Protein AF-A0A087XPK6-F1 (afdb_monomer_lite)

Radius of gyration: 42.36 Å; chains: 1; bounding box: 88×43×88 Å

Foldseek 3Di:
DDDPPDPPPPLDDQDDWDKDKDACPPDKAWDWDADPVRDIGTPGTDGIDIDTDGDPDPSVVVVVVVVVVVDDDPDDDDDDPDDPPPPPDPDPDDVVVVVVVVCCVPVDPDDDDDPVVLVVVVVVVCVVPVDDDPVVSVVD

InterPro domains:
  IPR003196 Transcription initiation factor IIF, beta subunit [PTHR10445] (6-139)
  IPR011039 Transcription Factor IIF, Rap30/Rap74, interaction [SSF50916] (5-54)
  IPR036388 Winged helix-like DNA-binding domain superfamily [G3DSA:1.10.10.10] (110-140)
  IPR040450 TFIIF beta subunit, HTH domain [PF02270] (111-138)

Secondary structure (DSSP, 8-state):
------------------EEEE--TT---EEEEE-TTS-EEEEEE---EEEE-----HHHHHHHHHHHHH---S--PPPPSS------PPPSS-HHHHHHHHHHHHS--PPPPPHHHHHHHHHHHHHH-S---HHHHHH-

Organism: Poecilia formosa (NCBI:txid48698)

Structure (mmCIF, N/CA/C/O backbone):
data_AF-A0A087XPK6-F1
#
_entry.id   AF-A0A087XPK6-F1
#
loop_
_atom_site.group_PDB
_atom_site.id
_atom_site.type_symbol
_atom_site.label_atom_id
_atom_site.label_alt_id
_atom_site.label_comp_id
_atom_site.label_asym_id
_atom_site.label_entity_id
_atom_site.label_seq_id
_atom_site.pdbx_PDB_ins_code
_atom_site.Cartn_x
_atom_site.Cartn_y
_atom_site.Cartn_z
_atom_site.occupancy
_atom_site.B_iso_or_equiv
_atom_site.auth_seq_id
_atom_site.auth_comp_id
_atom_site.auth_asym_id
_atom_site.auth_atom_id
_atom_site.pdbx_PDB_model_num
ATOM 1 N N . MET A 1 1 ? -29.578 15.750 -15.290 1.00 37.38 1 MET A N 1
ATOM 2 C CA . MET A 1 1 ? -30.082 15.342 -13.963 1.00 37.38 1 MET A CA 1
ATOM 3 C C . MET A 1 1 ? -29.116 15.881 -12.928 1.00 37.38 1 MET A C 1
ATOM 5 O O . MET A 1 1 ? -27.949 15.518 -12.937 1.00 37.38 1 MET A O 1
ATOM 9 N N . THR A 1 2 ? -29.571 16.870 -12.173 1.00 32.47 2 THR A N 1
ATOM 10 C CA . THR A 1 2 ? -28.809 17.663 -11.205 1.00 32.47 2 THR A CA 1
ATOM 11 C C . THR A 1 2 ? -28.342 16.797 -10.038 1.00 32.47 2 THR A C 1
ATOM 13 O O . THR A 1 2 ? -29.168 16.245 -9.316 1.00 32.47 2 THR A O 1
ATOM 16 N N . ALA A 1 3 ? -27.024 16.684 -9.860 1.00 40.47 3 ALA A N 1
ATOM 17 C CA . ALA A 1 3 ? -26.418 16.120 -8.662 1.00 40.47 3 ALA A CA 1
ATOM 18 C C . ALA A 1 3 ? -26.702 17.074 -7.495 1.00 40.47 3 ALA A C 1
ATOM 20 O O . ALA A 1 3 ? -26.089 18.136 -7.382 1.00 40.47 3 ALA A O 1
ATOM 21 N N . ALA A 1 4 ? -27.699 16.731 -6.681 1.00 40.94 4 ALA A N 1
ATOM 22 C CA . ALA A 1 4 ? -27.974 17.427 -5.439 1.00 40.94 4 ALA A CA 1
ATOM 23 C C . ALA A 1 4 ? -26.752 17.268 -4.527 1.00 40.94 4 ALA A C 1
ATOM 25 O O . ALA A 1 4 ? -26.383 16.152 -4.163 1.00 40.94 4 ALA A O 1
ATOM 26 N N . GLY A 1 5 ? -26.103 18.388 -4.207 1.00 42.56 5 GLY A N 1
ATOM 27 C CA . GLY A 1 5 ? -25.079 18.441 -3.177 1.00 42.56 5 GLY A CA 1
ATOM 28 C C . GLY A 1 5 ? -25.712 18.082 -1.839 1.00 42.56 5 GLY A C 1
ATOM 29 O O . GLY A 1 5 ? -26.456 18.879 -1.268 1.00 42.56 5 GLY A O 1
ATOM 30 N N . GLU A 1 6 ? -25.447 16.868 -1.364 1.00 42.50 6 GLU A N 1
ATOM 31 C CA . GLU A 1 6 ? -25.716 16.486 0.016 1.00 42.50 6 GLU A CA 1
ATOM 32 C C . GLU A 1 6 ? -24.883 17.413 0.908 1.00 42.50 6 GLU A C 1
ATOM 34 O O . GLU A 1 6 ? -23.652 17.393 0.875 1.00 42.50 6 GLU A O 1
ATOM 39 N N . LYS A 1 7 ? -25.567 18.290 1.654 1.00 43.44 7 LYS A N 1
ATOM 40 C CA . LYS A 1 7 ? -24.962 19.087 2.724 1.00 43.44 7 LYS A CA 1
ATOM 41 C C . LYS A 1 7 ? -24.175 18.146 3.634 1.00 43.44 7 LYS A C 1
ATOM 43 O O . LYS A 1 7 ? -24.700 17.101 4.015 1.00 43.44 7 LYS A O 1
ATOM 48 N N . GLU A 1 8 ? -22.958 18.540 4.002 1.00 49.56 8 GLU A N 1
ATOM 49 C CA . GLU A 1 8 ? -22.203 17.906 5.080 1.00 49.56 8 GLU A CA 1
ATOM 50 C C . GLU A 1 8 ? -23.0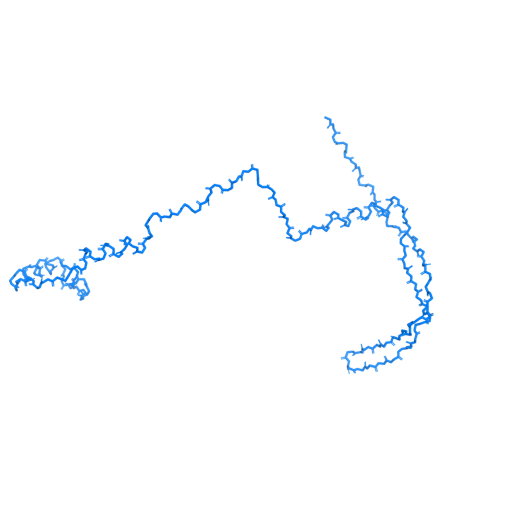15 18.006 6.381 1.00 49.56 8 GLU A C 1
ATOM 52 O O . GLU A 1 8 ? -22.906 18.965 7.142 1.00 49.56 8 GLU A O 1
ATOM 57 N N . GLU A 1 9 ? -23.893 17.033 6.626 1.00 57.69 9 GLU A N 1
ATOM 58 C CA . GLU A 1 9 ? -24.398 16.771 7.965 1.00 57.69 9 GLU A CA 1
ATOM 59 C C . GLU A 1 9 ? -23.185 16.480 8.842 1.00 57.69 9 GLU A C 1
ATOM 61 O O . GLU A 1 9 ? -22.399 15.572 8.554 1.00 57.69 9 GLU A O 1
ATOM 66 N N . SER A 1 10 ? -23.024 17.271 9.899 1.00 59.88 10 SER A N 1
ATOM 67 C CA . SER A 1 10 ? -21.966 17.088 10.880 1.00 59.88 10 SER A CA 1
ATOM 68 C C . SER A 1 10 ? -21.947 15.631 11.346 1.00 59.88 10 SER A C 1
ATOM 70 O O . SER A 1 10 ? -22.915 15.105 11.897 1.00 59.88 10 SER A O 1
ATOM 72 N N . LEU A 1 11 ? -20.834 14.946 11.075 1.00 64.75 11 LEU A N 1
ATOM 73 C CA . LEU A 1 11 ? -20.634 13.551 11.450 1.00 64.75 11 LEU A CA 1
ATOM 74 C C . LEU A 1 11 ? -20.562 13.461 12.973 1.00 64.75 11 LEU A C 1
ATOM 76 O O . LEU A 1 11 ? -19.511 13.658 13.579 1.00 64.75 11 LEU A O 1
ATOM 80 N N . GLN A 1 12 ? -21.694 13.187 13.609 1.00 70.88 12 GLN A N 1
ATOM 81 C CA . GLN A 1 12 ? -21.736 13.006 15.048 1.00 70.88 12 GLN A CA 1
ATOM 82 C C . GLN A 1 12 ? -21.210 11.609 15.388 1.00 70.88 12 GLN A C 1
ATOM 84 O O . GLN A 1 12 ? -21.814 10.596 15.027 1.00 70.88 12 GLN A O 1
ATOM 89 N N . ALA A 1 13 ? -20.064 11.555 16.071 1.00 68.75 13 ALA A N 1
ATOM 90 C CA . ALA A 1 13 ? -19.508 10.300 16.558 1.00 68.75 13 ALA A CA 1
ATOM 91 C C . ALA A 1 13 ? -20.503 9.621 17.524 1.00 68.75 13 ALA A C 1
ATOM 93 O O . ALA A 1 13 ? -21.116 10.316 18.347 1.00 68.75 13 ALA A O 1
ATOM 94 N N . PRO A 1 14 ? -20.680 8.288 17.450 1.00 73.69 14 PRO A N 1
ATOM 95 C CA . PRO A 1 14 ? -21.504 7.561 18.409 1.00 73.69 14 PRO A CA 1
ATOM 96 C C . PRO A 1 14 ? -21.019 7.825 19.837 1.00 73.69 14 PRO A C 1
ATOM 98 O O . PRO A 1 14 ? -19.813 7.828 20.089 1.00 73.69 14 PRO A O 1
ATOM 101 N N . ARG A 1 15 ? -21.961 8.084 20.751 1.00 78.12 15 ARG A N 1
ATOM 102 C CA . ARG A 1 15 ? -21.672 8.452 22.149 1.00 78.12 15 ARG A CA 1
ATOM 103 C C . ARG A 1 15 ? -21.716 7.271 23.113 1.00 78.12 15 ARG A C 1
ATOM 105 O O . ARG A 1 15 ? -21.101 7.338 24.169 1.00 78.12 15 ARG A O 1
ATOM 112 N N . GLU A 1 16 ? -22.419 6.206 22.749 1.00 82.38 16 GLU A N 1
ATOM 113 C CA . GLU A 1 16 ? -22.611 5.031 23.594 1.00 82.38 16 GLU A CA 1
ATOM 114 C C . GLU A 1 16 ? -21.893 3.820 23.001 1.00 82.38 16 GLU A C 1
ATOM 116 O O . GLU A 1 16 ? -22.035 3.515 21.813 1.00 82.38 16 GLU A O 1
ATOM 121 N N . TYR A 1 17 ? -21.133 3.129 23.851 1.00 85.69 17 TYR A N 1
ATOM 122 C CA . TYR A 1 17 ? -20.399 1.917 23.504 1.00 85.69 17 TYR A CA 1
ATOM 123 C C . TYR A 1 17 ? -20.650 0.847 24.569 1.00 85.69 17 TYR A C 1
ATOM 125 O O . TYR A 1 17 ? -20.014 0.876 25.626 1.00 85.69 17 TYR A O 1
ATOM 133 N N . PRO A 1 18 ? -21.591 -0.082 24.339 1.00 91.19 18 PRO A N 1
ATOM 134 C CA . PRO A 1 18 ? -21.826 -1.176 25.267 1.00 91.19 18 PRO A CA 1
ATOM 135 C C . PRO A 1 18 ? -20.620 -2.121 25.337 1.00 91.19 18 PRO A C 1
ATOM 137 O O . PRO A 1 18 ? -19.994 -2.456 24.324 1.00 91.19 18 PRO A O 1
ATOM 140 N N . PHE A 1 19 ? -20.337 -2.604 26.546 1.00 94.19 19 PHE A N 1
ATOM 141 C CA . PHE A 1 19 ? -19.374 -3.675 26.772 1.00 94.19 19 PHE A CA 1
ATOM 142 C C . PHE A 1 19 ? -20.063 -5.033 26.796 1.00 94.19 19 PHE A C 1
ATOM 144 O O . PHE A 1 19 ? -21.032 -5.249 27.519 1.00 94.19 19 PHE A O 1
ATOM 151 N N . THR A 1 20 ? -19.528 -5.965 26.010 1.00 92.62 20 THR A N 1
ATOM 152 C CA . THR A 1 20 ? -19.900 -7.380 26.076 1.00 92.62 20 THR A CA 1
ATOM 153 C C . THR A 1 20 ? -18.864 -8.113 26.919 1.00 92.62 20 THR A C 1
ATOM 155 O O . THR A 1 20 ? -17.691 -8.157 26.548 1.00 92.62 20 THR A O 1
ATOM 158 N N . MET A 1 21 ? -19.286 -8.656 28.061 1.00 92.62 21 MET A N 1
ATOM 159 C CA . MET A 1 21 ? -18.412 -9.395 28.975 1.00 92.62 21 MET A CA 1
ATOM 160 C C . MET A 1 21 ? -18.171 -10.823 28.470 1.00 92.62 21 MET A C 1
ATOM 162 O O . MET A 1 21 ? -19.091 -11.488 28.001 1.00 92.62 21 MET A O 1
ATOM 166 N N . HIS A 1 22 ? -16.937 -11.300 28.614 1.00 89.44 22 HIS A N 1
ATOM 167 C CA . HIS A 1 22 ? -16.469 -12.627 28.219 1.00 89.44 22 HIS A CA 1
ATOM 168 C C . HIS A 1 22 ? -15.866 -13.359 29.418 1.00 89.44 22 HIS A C 1
ATOM 170 O O . HIS A 1 22 ? -15.110 -12.784 30.206 1.00 89.44 22 HIS A O 1
ATOM 176 N N . THR A 1 23 ? -16.161 -14.652 29.529 1.00 84.00 23 THR A N 1
ATOM 177 C CA . THR A 1 23 ? -15.603 -15.531 30.565 1.00 84.00 23 THR A CA 1
ATOM 178 C C . THR A 1 23 ? -14.186 -15.982 30.199 1.00 84.00 23 THR A C 1
ATOM 180 O O . THR A 1 23 ? -13.954 -16.420 29.075 1.00 84.00 23 THR A O 1
ATOM 183 N N . VAL A 1 24 ? -13.246 -15.951 31.148 1.00 79.00 24 VAL A N 1
ATOM 184 C CA . VAL A 1 24 ? -11.811 -16.273 30.937 1.00 79.00 24 VAL A CA 1
ATOM 185 C C . VAL A 1 24 ? -11.431 -17.739 31.218 1.00 79.00 24 VAL A C 1
ATOM 187 O O . VAL A 1 24 ? -10.258 -18.077 31.308 1.00 79.00 24 VAL A O 1
ATOM 190 N N . GLY A 1 25 ? -12.411 -18.640 31.328 1.00 74.19 25 GLY A N 1
ATOM 191 C CA . GLY A 1 25 ? -12.240 -19.943 31.989 1.00 74.19 25 GLY A CA 1
ATOM 192 C C . GLY A 1 25 ? -11.188 -20.908 31.421 1.00 74.19 25 GLY A C 1
ATOM 193 O O . GLY A 1 25 ? -10.695 -21.741 32.172 1.00 74.19 25 GLY A O 1
ATOM 194 N N . ALA A 1 26 ? -10.825 -20.819 30.139 1.00 82.44 26 ALA A N 1
ATOM 195 C CA . ALA A 1 26 ? -9.875 -21.754 29.520 1.00 82.44 26 ALA A CA 1
ATOM 196 C C . ALA A 1 26 ? -8.426 -21.235 29.450 1.00 82.44 26 ALA A C 1
ATOM 198 O O . ALA A 1 26 ? -7.518 -22.013 29.171 1.00 82.44 26 ALA A O 1
ATOM 199 N N . GLN A 1 27 ? -8.195 -19.937 29.679 1.00 88.56 27 GLN A N 1
ATOM 200 C CA . GLN A 1 27 ? -6.876 -19.320 29.532 1.00 88.56 27 GLN A CA 1
ATOM 201 C C . GLN A 1 27 ? -6.621 -18.316 30.658 1.00 88.56 27 GLN A C 1
ATOM 203 O O . GLN A 1 27 ? -7.240 -17.253 30.705 1.00 88.56 27 GLN A O 1
ATOM 208 N N . THR A 1 28 ? -5.657 -18.620 31.530 1.00 90.75 28 THR A N 1
ATOM 209 C CA . THR A 1 28 ? -5.159 -17.667 32.528 1.00 90.75 28 THR A CA 1
ATOM 210 C C . THR A 1 28 ? -4.319 -16.603 31.831 1.00 90.75 28 THR A C 1
ATOM 212 O O . THR A 1 28 ? -3.293 -16.902 31.224 1.00 90.75 28 THR A O 1
ATOM 215 N N . MET A 1 29 ? -4.760 -15.352 31.909 1.00 92.06 29 MET A N 1
ATOM 216 C CA . MET A 1 29 ? -4.035 -14.198 31.380 1.00 92.06 29 MET A CA 1
ATOM 217 C C . MET A 1 29 ? -3.468 -13.377 32.541 1.00 92.06 29 MET A C 1
ATOM 219 O O . MET A 1 29 ? -4.130 -13.213 33.567 1.00 92.06 29 MET A O 1
ATOM 223 N N . VAL A 1 30 ? -2.254 -12.855 32.378 1.00 94.81 30 VAL A N 1
ATOM 224 C CA . VAL A 1 30 ? -1.534 -12.073 33.395 1.00 94.81 30 VAL A CA 1
ATOM 225 C C . VAL A 1 30 ? -0.947 -10.833 32.727 1.00 94.81 30 VAL A C 1
ATOM 227 O O . VAL A 1 30 ? -0.555 -10.893 31.562 1.00 94.81 30 VAL A O 1
ATOM 230 N N . VAL A 1 31 ? -0.923 -9.713 33.443 1.00 96.31 31 VAL A N 1
ATOM 231 C CA . VAL A 1 31 ? -0.350 -8.445 32.989 1.00 96.31 31 VAL A CA 1
ATOM 232 C C . VAL A 1 31 ? 0.977 -8.242 33.706 1.00 96.31 31 VAL A C 1
ATOM 234 O O . VAL A 1 31 ? 1.039 -8.308 34.933 1.00 96.31 31 VAL A O 1
ATOM 237 N N . PHE A 1 32 ? 2.029 -7.997 32.935 1.00 96.19 32 PHE A N 1
ATOM 238 C CA . PHE A 1 32 ? 3.300 -7.490 33.435 1.00 96.19 32 PHE A CA 1
ATOM 239 C C . PHE A 1 32 ? 3.571 -6.141 32.772 1.00 96.19 32 PHE A C 1
ATOM 241 O O . PHE A 1 32 ? 3.119 -5.905 31.647 1.00 96.19 32 PHE A O 1
ATOM 248 N N . SER A 1 33 ? 4.275 -5.258 33.469 1.00 95.31 33 SER A N 1
ATOM 249 C CA . SER A 1 33 ? 4.740 -3.989 32.925 1.00 95.31 33 SER A CA 1
ATOM 250 C C . SER A 1 33 ? 6.268 -3.997 32.848 1.00 95.31 33 SER A C 1
ATOM 252 O O . SER A 1 33 ? 6.944 -4.715 33.587 1.00 95.31 33 SER A O 1
ATOM 254 N N . GLN A 1 34 ? 6.807 -3.261 31.878 1.00 94.94 34 GLN A N 1
ATOM 255 C CA . GLN A 1 34 ? 8.242 -3.068 31.698 1.00 94.94 34 GLN A CA 1
ATOM 256 C C . GLN A 1 34 ? 8.502 -1.564 31.675 1.00 94.94 34 GLN A C 1
ATOM 258 O O . GLN A 1 34 ? 7.926 -0.854 30.848 1.00 94.94 34 GLN A O 1
ATOM 263 N N . ALA A 1 35 ? 9.331 -1.089 32.600 1.00 93.25 35 ALA A N 1
ATOM 264 C CA . ALA A 1 35 ? 9.775 0.297 32.650 1.00 93.25 35 ALA A CA 1
ATOM 265 C C . ALA A 1 35 ? 11.036 0.508 31.793 1.00 93.25 35 ALA A C 1
ATOM 267 O O . ALA A 1 35 ? 11.736 -0.445 31.449 1.00 93.25 35 ALA A O 1
ATOM 268 N N . ASP A 1 36 ? 11.358 1.771 31.492 1.00 88.38 36 ASP A N 1
ATOM 269 C CA . ASP A 1 36 ? 12.494 2.159 30.635 1.00 88.38 36 ASP A CA 1
ATOM 270 C C . ASP A 1 36 ? 13.866 1.673 31.151 1.00 88.38 36 ASP A C 1
ATOM 272 O O . ASP A 1 36 ? 14.828 1.601 30.391 1.00 88.38 36 ASP A O 1
ATOM 276 N N . ALA A 1 37 ? 13.968 1.337 32.441 1.00 86.75 37 ALA A N 1
ATOM 277 C CA . ALA A 1 37 ? 15.194 0.890 33.105 1.00 86.75 37 ALA A CA 1
ATOM 278 C C . ALA A 1 37 ? 15.372 -0.646 33.136 1.00 86.75 37 ALA A C 1
ATOM 280 O O . ALA A 1 37 ? 16.051 -1.155 34.025 1.00 86.75 37 ALA A O 1
ATOM 281 N N . ASP A 1 38 ? 14.744 -1.386 32.213 1.00 86.19 38 ASP A N 1
ATOM 282 C CA . ASP A 1 38 ? 14.702 -2.864 32.200 1.00 86.19 38 ASP A CA 1
ATOM 283 C C . ASP A 1 38 ? 14.101 -3.493 33.474 1.00 86.19 38 ASP A C 1
ATOM 285 O O . ASP A 1 38 ? 14.250 -4.685 33.751 1.00 86.19 38 ASP A O 1
ATOM 289 N N . GLU A 1 39 ? 13.359 -2.702 34.246 1.00 92.81 39 GLU A N 1
ATOM 290 C CA . GLU A 1 39 ? 12.616 -3.185 35.400 1.00 92.81 39 GLU A CA 1
ATOM 291 C C . GLU A 1 39 ? 11.293 -3.799 34.932 1.00 92.81 39 GLU A C 1
ATOM 293 O O . GLU A 1 39 ? 10.469 -3.133 34.301 1.00 92.81 39 GLU A O 1
ATOM 298 N N . VAL A 1 40 ? 11.102 -5.086 35.233 1.00 94.62 40 VAL A N 1
ATOM 299 C CA . VAL A 1 40 ? 9.890 -5.840 34.901 1.00 94.62 40 VAL A CA 1
ATOM 300 C C . VAL A 1 40 ? 9.136 -6.162 36.184 1.00 94.62 40 VAL A C 1
ATOM 302 O O . VAL A 1 40 ? 9.685 -6.800 37.085 1.00 94.62 40 VAL A O 1
ATOM 305 N N . SER A 1 41 ? 7.866 -5.769 36.255 1.00 95.12 41 SER A N 1
ATOM 306 C CA . SER A 1 41 ? 6.983 -6.041 37.392 1.00 95.12 41 SER A CA 1
ATOM 307 C C . SER A 1 41 ? 5.722 -6.789 36.950 1.00 95.12 41 SER A C 1
ATOM 309 O O . SER A 1 41 ? 5.240 -6.659 35.823 1.00 95.12 41 SER A O 1
ATOM 311 N N . LEU A 1 42 ? 5.186 -7.628 37.841 1.00 95.81 42 LEU A N 1
ATOM 312 C CA . LEU A 1 42 ? 3.961 -8.389 37.603 1.00 95.81 42 LEU A CA 1
ATOM 313 C C . LEU A 1 42 ? 2.777 -7.675 38.265 1.00 95.81 42 LEU A C 1
ATOM 315 O O . LEU A 1 42 ? 2.689 -7.651 39.489 1.00 95.81 42 LEU A O 1
ATOM 319 N N . GLU A 1 43 ? 1.862 -7.129 37.467 1.00 95.06 43 GLU A N 1
ATOM 320 C CA . GLU A 1 43 ? 0.748 -6.301 37.953 1.00 95.06 43 GLU A CA 1
ATOM 321 C C . GLU A 1 43 ? -0.406 -7.148 38.503 1.00 95.06 43 GLU A C 1
ATOM 323 O O . GLU A 1 43 ? -1.020 -6.819 39.517 1.00 95.06 43 GLU A O 1
ATOM 328 N N . GLY A 1 44 ? -0.724 -8.263 37.836 1.00 94.81 44 GLY A N 1
ATOM 329 C CA . GLY A 1 44 ? -1.795 -9.149 38.285 1.00 94.81 44 GLY A CA 1
ATOM 330 C C . GLY A 1 44 ? -2.437 -9.991 37.191 1.00 94.81 44 GLY A C 1
ATOM 331 O O . GLY A 1 44 ? -1.995 -10.020 36.044 1.00 94.81 44 GLY A O 1
ATOM 332 N N . THR A 1 45 ? -3.500 -10.706 37.561 1.00 94.06 45 THR A N 1
ATOM 333 C CA . THR A 1 45 ? -4.216 -11.641 36.679 1.00 94.06 45 THR A CA 1
ATOM 334 C C . THR A 1 45 ? -5.501 -11.028 36.119 1.00 94.06 45 THR A C 1
ATOM 336 O O . THR A 1 45 ? -6.175 -10.233 36.774 1.00 94.06 45 THR A O 1
ATOM 339 N N . VAL A 1 46 ? -5.861 -11.392 34.888 1.00 93.12 46 VAL A N 1
ATOM 340 C CA . VAL A 1 46 ? -7.073 -10.899 34.221 1.00 93.12 46 VAL A CA 1
ATOM 341 C C . VAL A 1 46 ? -8.261 -11.772 34.614 1.00 93.12 46 VAL A C 1
ATOM 343 O O . VAL A 1 46 ? -8.356 -12.930 34.213 1.00 93.12 46 VAL A O 1
ATOM 346 N N . VAL A 1 47 ? -9.195 -11.191 35.369 1.00 91.12 47 VAL A N 1
ATOM 347 C CA . VAL A 1 47 ? -10.384 -11.898 35.884 1.00 91.12 47 VAL A CA 1
ATOM 348 C C . VAL A 1 47 ? -11.574 -11.820 34.926 1.00 91.12 47 VAL A C 1
ATOM 350 O O . VAL A 1 47 ? -12.413 -12.714 34.907 1.00 91.12 47 VAL A O 1
ATOM 353 N N . HIS A 1 48 ? -11.666 -10.761 34.121 1.00 90.38 48 HIS A N 1
ATOM 354 C CA . HIS A 1 48 ? -12.754 -10.562 33.166 1.00 90.38 48 HIS A CA 1
ATOM 355 C C . HIS A 1 48 ? -12.217 -9.976 31.867 1.00 90.38 48 HIS A C 1
ATOM 357 O O . HIS A 1 48 ? -11.322 -9.131 31.877 1.00 90.38 48 HIS A O 1
ATOM 363 N N . ARG A 1 49 ? -12.801 -10.395 30.744 1.00 92.50 49 ARG A N 1
ATOM 364 C CA . ARG A 1 49 ? -12.560 -9.785 29.435 1.00 92.50 49 ARG A CA 1
ATOM 365 C C . ARG A 1 49 ? -13.813 -9.042 29.002 1.00 92.50 49 ARG A C 1
ATOM 367 O O . ARG A 1 49 ? -14.917 -9.531 29.211 1.00 92.50 49 ARG A O 1
ATOM 374 N N . ALA A 1 50 ? -13.643 -7.881 28.388 1.00 93.81 50 ALA A N 1
ATOM 375 C CA . ALA A 1 50 ? -14.741 -7.092 27.853 1.00 93.81 50 ALA A CA 1
ATOM 376 C C . ALA A 1 50 ? -14.417 -6.668 26.420 1.00 93.81 50 ALA A C 1
ATOM 378 O O . ALA A 1 50 ? -13.292 -6.270 26.124 1.00 93.81 50 ALA A O 1
ATOM 379 N N . GLU A 1 51 ? -15.403 -6.751 25.533 1.00 94.25 51 GLU A N 1
ATOM 380 C CA . GLU A 1 51 ? -15.316 -6.212 24.179 1.00 94.25 51 GLU A CA 1
ATOM 381 C C . GLU A 1 51 ? -16.169 -4.952 24.056 1.00 94.25 51 GLU A C 1
ATOM 383 O O . GLU A 1 51 ? -17.377 -4.980 24.297 1.00 94.25 51 GLU A O 1
ATOM 388 N N . CYS A 1 52 ? -15.531 -3.861 23.632 1.00 91.50 52 CYS A N 1
ATOM 389 C CA . CYS A 1 52 ? -16.195 -2.627 23.233 1.00 91.50 52 CYS A CA 1
ATOM 390 C C . CYS A 1 52 ? -16.804 -2.796 21.847 1.00 91.50 52 CYS A C 1
ATOM 392 O O . CYS A 1 52 ? -16.076 -2.905 20.857 1.00 91.50 52 CYS A O 1
ATOM 394 N N . ARG A 1 53 ? -18.138 -2.838 21.771 1.00 86.88 53 ARG A N 1
ATOM 395 C CA . ARG A 1 53 ? -18.848 -2.959 20.497 1.00 86.88 53 ARG A CA 1
ATOM 396 C C . ARG A 1 53 ? -19.603 -1.668 20.195 1.00 86.88 53 ARG A C 1
ATOM 398 O O . ARG A 1 53 ? -20.289 -1.150 21.071 1.00 86.88 53 ARG A O 1
ATOM 405 N N . PRO A 1 54 ? -19.494 -1.131 18.972 1.00 86.75 54 PRO A N 1
ATOM 406 C CA . PRO A 1 54 ? -20.281 0.026 18.580 1.00 86.75 54 PRO A CA 1
ATOM 407 C C . PRO A 1 54 ? -21.752 -0.360 18.416 1.00 86.75 54 PRO A C 1
ATOM 409 O O . PRO A 1 54 ? -22.072 -1.452 17.938 1.00 86.75 54 PRO A O 1
ATOM 412 N N . VAL A 1 55 ? -22.649 0.565 18.751 1.00 85.25 55 VAL A N 1
ATOM 413 C CA . VAL A 1 55 ? -24.065 0.451 18.387 1.00 85.25 55 VAL A CA 1
ATOM 414 C C . VAL A 1 55 ? -24.197 0.692 16.882 1.00 85.25 55 VAL A C 1
ATOM 416 O O . VAL A 1 55 ? -23.708 1.698 16.365 1.00 85.25 55 VAL A O 1
ATOM 419 N N . VAL A 1 56 ? -24.843 -0.235 16.168 1.00 82.12 56 VAL A N 1
ATOM 420 C CA . VAL A 1 56 ? -25.059 -0.129 14.716 1.00 82.12 56 VAL A CA 1
ATOM 421 C C . VAL A 1 56 ? -26.164 0.892 14.447 1.00 82.12 56 VAL A C 1
ATOM 423 O O . VAL A 1 56 ? -27.330 0.549 14.283 1.00 82.12 56 VAL A O 1
ATOM 426 N N . SER A 1 57 ? -25.784 2.165 14.450 1.00 85.56 57 SER A N 1
ATOM 427 C CA . SER A 1 57 ? -26.626 3.298 14.078 1.00 85.56 57 SER A CA 1
ATOM 428 C C . SER A 1 57 ? -26.273 3.810 12.681 1.00 85.56 57 SER A C 1
ATOM 430 O O . SER A 1 57 ? -25.172 3.582 12.169 1.00 85.56 57 SER A O 1
ATOM 432 N N . ASP A 1 58 ? -27.166 4.602 12.089 1.00 85.62 58 ASP A N 1
ATOM 433 C CA . ASP A 1 58 ? -26.885 5.290 10.825 1.00 85.62 58 ASP A CA 1
ATOM 434 C C . ASP A 1 58 ? -25.646 6.195 10.920 1.00 85.62 58 ASP A C 1
ATOM 436 O O . ASP A 1 58 ? -24.845 6.260 9.984 1.00 85.62 58 ASP A O 1
ATOM 440 N N . SER A 1 59 ? -25.432 6.846 12.070 1.00 84.38 59 SER A N 1
ATOM 441 C CA . SER A 1 59 ? -24.236 7.659 12.317 1.00 84.38 59 SER A CA 1
ATOM 442 C C . SER A 1 59 ? -22.954 6.820 12.319 1.00 84.38 59 SER A C 1
ATOM 444 O O . SER A 1 59 ? -21.978 7.198 11.666 1.00 84.38 59 SER A O 1
ATOM 446 N N . TYR A 1 60 ? -22.961 5.645 12.960 1.00 86.56 60 TYR A N 1
ATOM 447 C CA . TYR A 1 60 ? -21.834 4.712 12.928 1.00 86.56 60 TYR A CA 1
ATOM 448 C C . TYR A 1 60 ? -21.546 4.231 11.500 1.00 86.56 60 TYR A C 1
ATOM 450 O O . TYR A 1 60 ? -20.393 4.240 11.064 1.00 86.56 60 TYR A O 1
ATOM 458 N N . MET A 1 61 ? -22.581 3.884 10.729 1.00 88.75 61 MET A N 1
ATOM 459 C CA . MET A 1 61 ? -22.428 3.430 9.342 1.00 88.75 61 MET A CA 1
ATOM 460 C C . MET A 1 61 ? -21.870 4.525 8.422 1.00 88.75 61 MET A C 1
ATOM 462 O O . MET A 1 61 ? -21.048 4.226 7.549 1.00 88.75 61 MET A O 1
ATOM 466 N N . LYS A 1 62 ? -22.247 5.797 8.632 1.00 89.06 62 LYS A N 1
ATOM 467 C CA . LYS A 1 62 ? -21.654 6.951 7.929 1.00 89.06 62 LYS A CA 1
ATOM 468 C C . LYS A 1 62 ? -20.151 7.057 8.210 1.00 89.06 62 LYS A C 1
ATOM 470 O O . LYS A 1 62 ? -19.361 7.110 7.266 1.00 89.06 62 LYS A O 1
ATOM 475 N N . VAL A 1 63 ? -19.739 6.996 9.481 1.00 87.50 63 VAL A N 1
ATOM 476 C CA . VAL A 1 63 ? -18.314 7.020 9.869 1.00 87.50 63 VAL A CA 1
ATOM 477 C C . VAL A 1 63 ? -17.569 5.809 9.299 1.00 87.50 63 VAL A C 1
ATOM 479 O O . VAL A 1 63 ? -16.492 5.954 8.717 1.00 87.50 63 VAL A O 1
ATOM 482 N N . LYS A 1 64 ? -18.163 4.611 9.374 1.00 90.06 64 LYS A N 1
ATOM 483 C CA . LYS A 1 64 ? -17.556 3.383 8.850 1.00 90.06 64 LYS A CA 1
ATOM 484 C C . LYS A 1 64 ? -17.339 3.449 7.339 1.00 90.06 64 LYS A C 1
ATOM 486 O O . LYS A 1 64 ? -16.290 3.032 6.849 1.00 90.06 64 LYS A O 1
ATOM 491 N N . ARG A 1 65 ? -18.288 4.028 6.597 1.00 90.88 65 ARG A N 1
ATOM 492 C CA . ARG A 1 65 ? -18.169 4.262 5.151 1.00 90.88 65 ARG A CA 1
ATOM 493 C C . ARG A 1 65 ? -16.993 5.181 4.821 1.00 90.88 65 ARG A C 1
ATOM 495 O O . ARG A 1 65 ? -16.277 4.915 3.860 1.00 90.88 65 ARG A O 1
ATOM 502 N N . LEU A 1 66 ? -16.779 6.239 5.603 1.00 90.00 66 LEU A N 1
ATOM 503 C CA . LEU A 1 66 ? -15.651 7.156 5.408 1.00 90.00 66 LEU A CA 1
ATOM 504 C C . LEU A 1 66 ? -14.310 6.480 5.688 1.00 90.00 66 LEU A C 1
ATOM 506 O O . LEU A 1 66 ? -13.383 6.634 4.895 1.00 90.00 66 LEU A O 1
ATOM 510 N N . GLN A 1 67 ? -14.233 5.665 6.743 1.00 90.12 67 GLN A N 1
ATOM 511 C CA . GLN A 1 67 ? -13.041 4.870 7.037 1.00 90.12 67 GLN A CA 1
ATOM 512 C C . GLN A 1 67 ? -12.692 3.948 5.859 1.00 90.12 67 GLN A C 1
ATOM 514 O O . GLN A 1 67 ? -11.558 3.953 5.391 1.00 90.12 67 GLN A O 1
ATOM 519 N N . VAL A 1 68 ? -13.669 3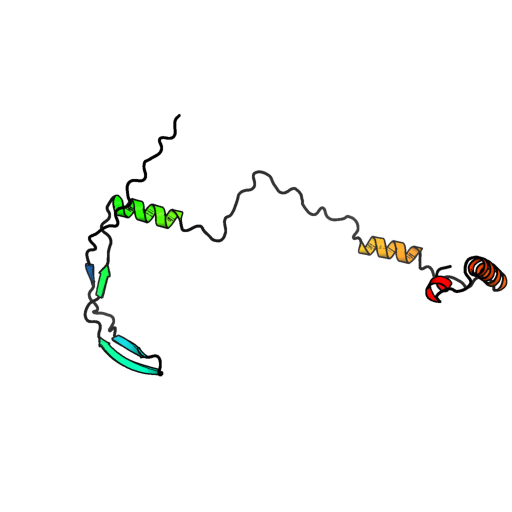.202 5.330 1.00 91.12 68 VAL A N 1
ATOM 520 C CA . VAL A 1 68 ? -13.445 2.291 4.192 1.00 91.12 68 VAL A CA 1
ATOM 521 C C . VAL A 1 68 ? -13.040 3.053 2.927 1.00 91.12 68 VAL A C 1
ATOM 523 O O . VAL A 1 68 ? -12.144 2.610 2.220 1.00 91.12 68 VAL A O 1
ATOM 526 N N . LYS A 1 69 ? -13.638 4.221 2.655 1.00 88.75 69 LYS A N 1
ATOM 527 C CA . LYS A 1 69 ? -13.248 5.075 1.517 1.00 88.75 69 LYS A CA 1
ATOM 528 C C . LYS A 1 69 ? -11.832 5.648 1.649 1.00 88.75 69 LYS A C 1
ATOM 530 O O . LYS A 1 69 ? -11.178 5.882 0.634 1.00 88.75 69 LYS A O 1
ATOM 535 N N . SER A 1 70 ? -11.377 5.914 2.873 1.00 88.44 70 SER A N 1
ATOM 536 C CA . SER A 1 70 ? -10.026 6.416 3.148 1.00 88.44 70 SER A CA 1
ATOM 537 C C . SER A 1 70 ? -8.959 5.343 2.911 1.00 88.44 70 SER A C 1
ATOM 539 O O . SER A 1 70 ? -7.877 5.651 2.410 1.00 88.44 70 SER A O 1
ATOM 541 N N . VAL A 1 71 ? -9.279 4.078 3.199 1.00 89.75 71 VAL A N 1
ATOM 542 C CA . VAL A 1 71 ? -8.378 2.945 2.970 1.00 89.75 71 VAL A CA 1
ATOM 543 C C . VAL A 1 71 ? -8.324 2.625 1.476 1.00 89.75 71 VAL A C 1
ATOM 545 O O . VAL A 1 71 ? -9.145 1.884 0.938 1.00 89.75 71 VAL A O 1
ATOM 548 N N . LYS A 1 72 ? -7.328 3.188 0.790 1.00 82.19 72 LYS A N 1
ATOM 549 C CA . LYS A 1 72 ? -6.996 2.815 -0.589 1.00 82.19 72 LYS A CA 1
ATOM 550 C C . LYS A 1 72 ? -5.941 1.704 -0.583 1.00 82.19 72 LYS A C 1
ATOM 552 O O . LYS A 1 72 ? -4.983 1.794 0.186 1.00 82.19 72 LYS A O 1
ATOM 557 N N . PRO A 1 73 ? -6.077 0.666 -1.424 1.00 86.44 73 PRO A N 1
ATOM 558 C CA . PRO A 1 73 ? -5.060 -0.372 -1.526 1.00 86.44 73 PRO A CA 1
ATOM 559 C C . PRO A 1 73 ? -3.769 0.201 -2.128 1.00 86.44 73 PRO A C 1
ATOM 561 O O . PRO A 1 73 ? -3.811 1.044 -3.022 1.00 86.44 73 PRO A O 1
ATOM 564 N N . GLN A 1 74 ? -2.614 -0.290 -1.667 1.00 84.94 74 GLN A N 1
ATOM 565 C CA . GLN A 1 74 ? -1.298 0.150 -2.154 1.00 84.94 74 GLN A CA 1
ATOM 566 C C . GLN A 1 74 ? -1.081 -0.168 -3.644 1.00 84.94 74 GLN A C 1
ATOM 568 O O . GLN A 1 74 ? -0.330 0.522 -4.328 1.00 84.94 74 GLN A O 1
ATOM 573 N N . ARG A 1 75 ? -1.726 -1.225 -4.151 1.00 87.19 75 ARG A N 1
ATOM 574 C CA . ARG A 1 75 ? -1.668 -1.642 -5.554 1.00 87.19 75 ARG A CA 1
ATOM 575 C C . ARG A 1 75 ? -3.080 -1.707 -6.116 1.00 87.19 75 ARG A C 1
ATOM 577 O O . ARG A 1 75 ? -3.957 -2.322 -5.514 1.00 87.19 75 ARG A O 1
ATOM 584 N N . LEU A 1 76 ? -3.274 -1.094 -7.278 1.00 84.56 76 LEU A N 1
ATOM 585 C CA . LEU A 1 76 ? -4.520 -1.124 -8.034 1.00 84.56 76 LEU A CA 1
ATOM 586 C C . LEU A 1 76 ? -4.234 -1.759 -9.390 1.00 84.56 76 LEU A C 1
ATOM 588 O O . LEU A 1 76 ? -3.353 -1.304 -10.117 1.00 84.56 76 LEU A O 1
ATOM 592 N N . VAL A 1 77 ? -4.969 -2.816 -9.724 1.00 84.38 77 VAL A N 1
ATOM 593 C CA . VAL A 1 77 ? -4.979 -3.350 -11.086 1.00 84.38 77 VAL A CA 1
ATOM 594 C C . VAL A 1 77 ? -5.906 -2.456 -11.897 1.00 84.38 77 VAL A C 1
ATOM 596 O O . VAL A 1 77 ? -7.095 -2.370 -11.600 1.00 84.38 77 VAL A O 1
ATOM 599 N N . GLN A 1 78 ? -5.364 -1.767 -12.895 1.00 85.81 78 GLN A N 1
ATOM 600 C CA . GLN A 1 78 ? -6.159 -1.012 -13.857 1.00 85.81 78 GLN A CA 1
ATOM 601 C C . GLN A 1 78 ? -6.250 -1.816 -15.146 1.00 85.81 78 GLN A C 1
ATOM 603 O O . GLN A 1 78 ? -5.231 -2.218 -15.710 1.00 85.81 78 GLN A O 1
ATOM 608 N N . GLN A 1 79 ? -7.477 -2.073 -15.595 1.00 85.69 79 GLN A N 1
ATOM 609 C CA . GLN A 1 79 ? -7.691 -2.611 -16.930 1.00 85.69 79 GLN A CA 1
ATOM 610 C C . GLN A 1 79 ? -7.310 -1.532 -17.939 1.00 85.69 79 GLN A C 1
ATOM 612 O O . GLN A 1 79 ? -7.722 -0.380 -17.817 1.00 85.69 79 GLN A O 1
ATOM 617 N N . LEU A 1 80 ? -6.477 -1.905 -18.904 1.00 85.00 80 LEU A N 1
ATOM 618 C CA . LEU A 1 80 ? -6.109 -1.025 -19.999 1.00 85.00 80 LEU A CA 1
ATOM 619 C C . LEU A 1 80 ? -7.169 -1.159 -21.091 1.00 85.00 80 LEU A C 1
ATOM 621 O O . LEU A 1 80 ? -7.435 -2.270 -21.547 1.00 85.00 80 LEU A O 1
ATOM 625 N N . ASP A 1 81 ? -7.729 -0.037 -21.541 1.00 86.31 81 ASP A N 1
ATOM 626 C CA . ASP A 1 81 ? -8.731 -0.017 -22.620 1.00 86.31 81 ASP A CA 1
ATOM 627 C C . ASP A 1 81 ? -8.186 -0.573 -23.942 1.00 86.31 81 ASP A C 1
ATOM 629 O O . ASP A 1 81 ? -8.932 -1.038 -24.804 1.00 86.31 81 ASP A O 1
ATOM 633 N N . ARG A 1 82 ? -6.864 -0.504 -24.127 1.00 86.12 82 ARG A N 1
ATOM 634 C CA . ARG A 1 82 ? -6.165 -1.024 -25.301 1.00 86.12 82 ARG A CA 1
ATOM 635 C C . ARG A 1 82 ? -4.907 -1.758 -24.872 1.00 86.12 82 ARG A C 1
ATOM 637 O O . ARG A 1 82 ? -4.199 -1.323 -23.966 1.00 86.12 82 ARG A O 1
ATOM 644 N N . ALA A 1 83 ? -4.607 -2.848 -25.572 1.00 77.25 83 ALA A N 1
ATOM 645 C CA . ALA A 1 83 ? -3.348 -3.552 -25.401 1.00 77.25 83 ALA A CA 1
ATOM 646 C C . ALA A 1 83 ? -2.174 -2.612 -25.720 1.00 77.25 83 ALA A C 1
ATOM 648 O O . ALA A 1 83 ? -2.179 -1.917 -26.741 1.00 77.25 83 ALA A O 1
ATOM 649 N N . VAL A 1 84 ? -1.163 -2.596 -24.848 1.00 75.81 84 VAL A N 1
ATOM 650 C CA . VAL A 1 84 ? 0.072 -1.835 -25.061 1.00 75.81 84 VAL A CA 1
ATOM 651 C C . VAL A 1 84 ? 0.829 -2.483 -26.217 1.00 75.81 84 VAL A C 1
ATOM 653 O O . VAL A 1 84 ? 1.525 -3.479 -26.054 1.00 75.81 84 VAL A O 1
ATOM 656 N N . ALA A 1 85 ? 0.658 -1.922 -27.413 1.00 69.31 85 ALA A N 1
ATOM 657 C CA . ALA A 1 85 ? 1.272 -2.412 -28.645 1.00 69.31 85 ALA A CA 1
ATOM 658 C C . ALA A 1 85 ? 2.769 -2.075 -28.762 1.00 69.31 85 ALA A C 1
ATOM 660 O O . ALA A 1 85 ? 3.388 -2.409 -29.773 1.00 69.31 85 ALA A O 1
ATOM 661 N N . THR A 1 86 ? 3.385 -1.467 -27.738 1.00 68.38 86 THR A N 1
ATOM 662 C CA . THR A 1 86 ? 4.849 -1.356 -27.621 1.00 68.38 86 THR A CA 1
ATOM 663 C C . THR A 1 86 ? 5.438 -2.702 -27.194 1.00 68.38 86 THR A C 1
ATOM 665 O O . THR A 1 86 ? 6.174 -2.821 -26.219 1.00 68.38 86 THR A O 1
ATOM 668 N N . VAL A 1 87 ? 5.051 -3.752 -27.911 1.00 64.12 87 VAL A N 1
ATOM 669 C CA . VAL A 1 87 ? 5.703 -5.047 -27.861 1.00 64.12 87 VAL A CA 1
ATOM 670 C C . VAL A 1 87 ? 7.095 -4.825 -28.435 1.00 64.12 87 VAL A C 1
ATOM 672 O O . VAL A 1 87 ? 7.231 -4.308 -29.546 1.00 64.12 87 VAL A O 1
ATOM 675 N N . PHE A 1 88 ? 8.122 -5.188 -27.667 1.00 64.56 88 PHE A N 1
ATOM 676 C CA . PHE A 1 88 ? 9.484 -5.347 -28.162 1.00 64.56 88 PHE A CA 1
ATOM 677 C C . PHE A 1 88 ? 9.424 -6.310 -29.350 1.00 64.56 88 PHE A C 1
ATOM 679 O O . PHE A 1 88 ? 9.299 -7.524 -29.180 1.00 64.56 88 PHE A O 1
ATOM 686 N N . LYS A 1 89 ? 9.399 -5.760 -30.567 1.00 72.88 89 LYS A N 1
ATOM 687 C CA . LYS A 1 89 ? 9.461 -6.571 -31.776 1.00 72.88 89 LYS A CA 1
ATOM 688 C C . LYS A 1 89 ? 10.844 -7.213 -31.768 1.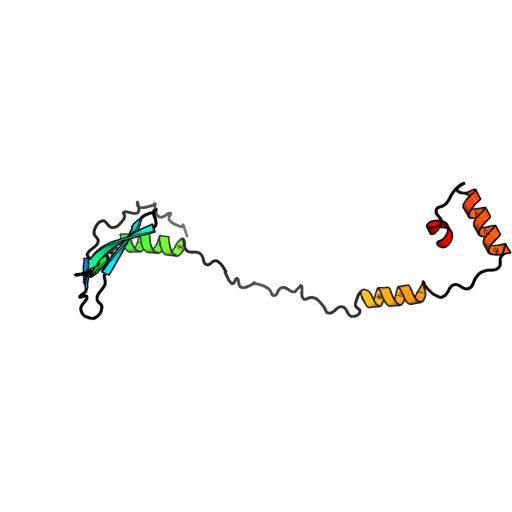00 72.88 89 LYS A C 1
ATOM 690 O O . LYS A 1 89 ? 11.817 -6.469 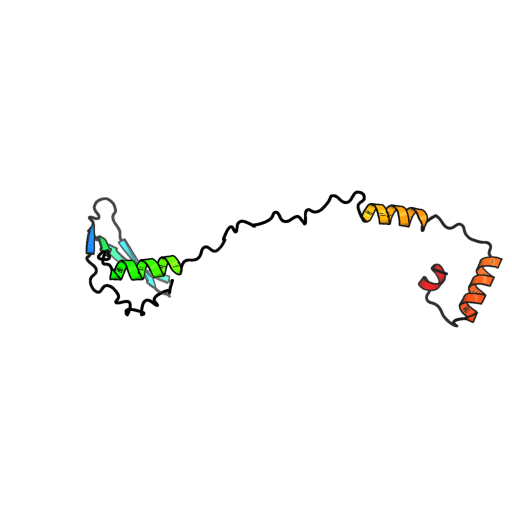-31.636 1.00 72.88 89 LYS A O 1
ATOM 695 N N . PRO A 1 90 ? 10.948 -8.547 -31.868 1.00 73.00 90 PRO A N 1
ATOM 696 C CA . PRO A 1 90 ? 12.246 -9.197 -31.890 1.00 73.00 90 PRO A CA 1
ATOM 697 C C . PRO A 1 90 ? 13.067 -8.577 -33.018 1.00 73.00 90 PRO A C 1
ATOM 699 O O . PRO A 1 90 ? 12.642 -8.555 -34.176 1.00 73.00 90 PRO A O 1
ATOM 702 N N . VAL A 1 91 ? 14.206 -7.995 -32.652 1.00 73.56 91 VAL A N 1
ATOM 703 C CA . VAL A 1 91 ? 15.104 -7.376 -33.620 1.00 73.56 91 VAL A CA 1
ATOM 704 C C . VAL A 1 91 ? 15.722 -8.509 -34.433 1.00 73.56 91 VAL A C 1
ATOM 706 O O . VAL A 1 91 ? 16.314 -9.425 -33.867 1.00 73.56 91 VAL A O 1
ATOM 709 N N . ALA A 1 92 ? 15.553 -8.465 -35.757 1.00 74.88 92 ALA A N 1
ATOM 710 C CA . ALA A 1 92 ? 16.016 -9.524 -36.656 1.00 74.88 92 ALA A CA 1
ATOM 711 C C . ALA A 1 92 ? 17.533 -9.752 -36.568 1.00 74.88 92 ALA A C 1
ATOM 713 O O . ALA A 1 92 ? 18.004 -10.870 -36.754 1.00 74.88 92 ALA A O 1
ATOM 714 N N . A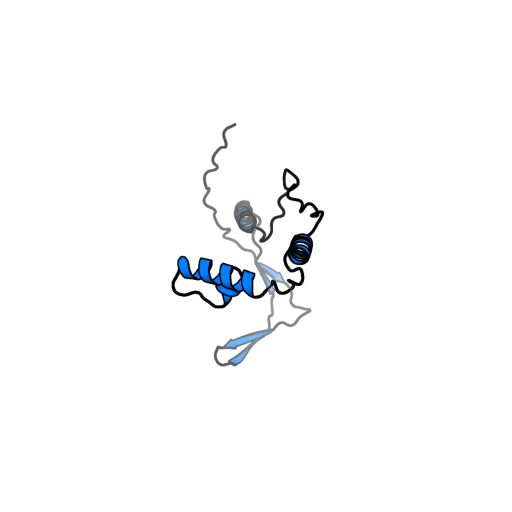SN A 1 93 ? 18.290 -8.696 -36.265 1.00 78.00 93 ASN A N 1
ATOM 715 C CA . ASN A 1 93 ? 19.711 -8.784 -35.998 1.00 78.00 93 ASN A CA 1
ATOM 716 C C . ASN A 1 93 ? 20.079 -7.851 -34.846 1.00 78.00 93 ASN A C 1
ATOM 718 O O . ASN A 1 93 ? 19.789 -6.660 -34.899 1.00 78.00 93 ASN A O 1
ATOM 722 N N . HIS A 1 94 ? 20.692 -8.401 -33.806 1.00 85.50 94 HIS A N 1
ATOM 723 C CA . HIS A 1 94 ? 21.094 -7.641 -32.630 1.00 85.50 94 HIS A CA 1
ATOM 724 C C . HIS A 1 94 ? 22.214 -6.646 -32.981 1.00 85.50 94 HIS A C 1
ATOM 726 O O . HIS A 1 94 ? 23.084 -6.965 -33.793 1.00 85.50 94 HIS A O 1
ATOM 732 N N . ASP A 1 95 ? 22.244 -5.479 -32.332 1.00 86.25 95 ASP A N 1
ATOM 733 C CA . ASP A 1 95 ? 23.232 -4.419 -32.607 1.00 86.25 95 ASP A CA 1
ATOM 734 C C . ASP A 1 95 ? 24.679 -4.929 -32.525 1.00 86.25 95 ASP A C 1
ATOM 736 O O . ASP A 1 95 ? 25.507 -4.626 -33.380 1.00 86.25 95 ASP A O 1
ATOM 740 N N . PHE A 1 96 ? 24.949 -5.826 -31.575 1.00 85.88 96 PHE A N 1
ATOM 741 C CA . PHE A 1 96 ? 26.237 -6.517 -31.442 1.00 85.88 96 PHE A CA 1
ATOM 742 C C . PHE A 1 96 ? 26.696 -7.231 -32.726 1.00 85.88 96 PHE A C 1
ATOM 744 O O . PHE A 1 96 ? 27.870 -7.178 -33.086 1.00 85.88 96 PHE A O 1
ATOM 751 N N . ASN A 1 97 ? 25.782 -7.888 -33.445 1.00 87.62 97 ASN A N 1
ATOM 752 C CA . ASN A 1 97 ? 26.122 -8.549 -34.703 1.00 87.62 97 ASN A CA 1
ATOM 753 C C . ASN A 1 97 ? 26.426 -7.525 -35.804 1.00 87.62 97 ASN A C 1
ATOM 755 O O . ASN A 1 97 ? 27.348 -7.733 -36.591 1.00 87.62 97 ASN A O 1
ATOM 759 N N . LEU A 1 98 ? 25.682 -6.415 -35.852 1.00 87.56 98 LEU A N 1
ATOM 760 C CA . LEU A 1 98 ? 25.935 -5.333 -36.808 1.00 87.56 98 LEU A CA 1
ATOM 761 C C . LEU A 1 98 ? 27.313 -4.700 -36.577 1.00 87.56 98 LEU A C 1
ATOM 763 O O . LEU A 1 98 ? 28.044 -4.442 -37.534 1.00 87.56 98 LEU A O 1
ATOM 767 N N . GLU A 1 99 ? 27.685 -4.470 -35.319 1.00 87.94 99 GLU A N 1
ATOM 768 C CA . GLU A 1 99 ? 29.005 -3.958 -34.944 1.00 87.94 99 GLU A CA 1
ATOM 769 C C . GLU A 1 99 ? 30.120 -4.952 -35.278 1.00 87.94 99 GLU A C 1
ATOM 771 O O . GLU A 1 99 ? 31.142 -4.561 -35.843 1.00 87.94 99 GLU A O 1
ATOM 776 N N . TYR A 1 100 ? 29.910 -6.243 -35.008 1.00 86.56 100 TYR A N 1
ATOM 777 C CA . TYR A 1 100 ? 30.877 -7.291 -35.327 1.00 86.56 100 TYR A CA 1
ATOM 778 C C . TYR A 1 100 ? 31.150 -7.392 -36.836 1.00 86.56 100 TYR A C 1
ATOM 780 O O . TYR A 1 100 ? 32.308 -7.458 -37.256 1.00 86.56 100 TYR A O 1
ATOM 788 N N . GLU A 1 101 ? 30.109 -7.349 -37.673 1.00 85.75 101 GLU A N 1
ATOM 789 C CA . GLU A 1 101 ? 30.279 -7.359 -39.129 1.00 85.75 101 GLU A CA 1
ATOM 790 C C . GLU A 1 101 ? 30.985 -6.107 -39.652 1.00 85.75 101 GLU A C 1
ATOM 792 O O . GLU A 1 101 ? 31.840 -6.214 -40.535 1.00 85.75 101 GLU A O 1
ATOM 797 N N . LYS A 1 102 ? 30.652 -4.925 -39.114 1.00 87.81 102 LYS A N 1
ATOM 798 C CA . LYS A 1 102 ? 31.328 -3.669 -39.469 1.00 87.81 102 LYS A CA 1
ATOM 799 C C . LYS 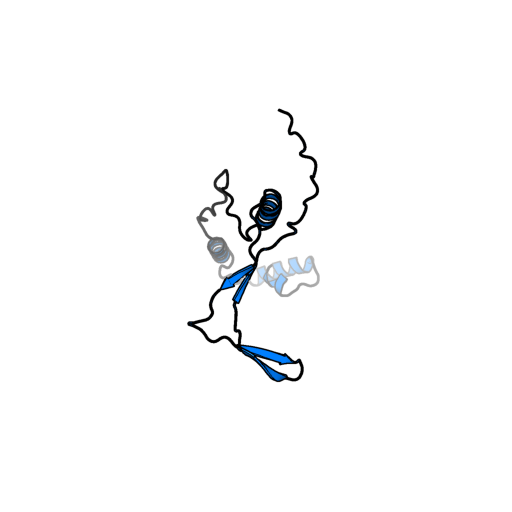A 1 102 ? 32.807 -3.734 -39.111 1.00 87.81 102 LYS A C 1
ATOM 801 O O . LYS A 1 102 ? 33.639 -3.497 -39.981 1.00 87.81 102 LYS A O 1
ATOM 806 N N . LYS A 1 103 ? 33.126 -4.148 -37.882 1.00 86.19 103 LYS A N 1
ATOM 807 C CA . LYS A 1 103 ? 34.503 -4.266 -37.397 1.00 86.19 103 LYS A CA 1
ATOM 808 C C . LYS A 1 103 ? 35.314 -5.271 -38.209 1.00 86.19 103 LYS A C 1
ATOM 810 O O . LYS A 1 103 ? 36.453 -5.006 -38.560 1.00 86.19 103 LYS A O 1
ATOM 815 N N . LYS A 1 104 ? 34.718 -6.406 -38.587 1.00 81.88 104 LYS A N 1
ATOM 816 C CA . LYS A 1 104 ? 35.374 -7.399 -39.451 1.00 81.88 104 LYS A CA 1
ATOM 817 C C . LYS A 1 104 ? 35.706 -6.849 -40.846 1.00 81.88 104 LYS A C 1
ATOM 819 O O . LYS A 1 104 ? 36.669 -7.307 -41.455 1.00 81.88 104 LYS A O 1
ATOM 824 N N . LYS A 1 105 ? 34.904 -5.912 -41.366 1.00 79.31 105 LYS A N 1
ATOM 825 C CA . LYS A 1 105 ? 35.136 -5.270 -42.670 1.00 79.31 105 LYS A CA 1
ATOM 826 C C . LYS A 1 105 ? 36.142 -4.118 -42.588 1.00 79.31 105 LYS A C 1
ATOM 828 O O . LYS A 1 105 ? 36.916 -3.967 -43.525 1.00 79.31 105 LYS A O 1
ATOM 833 N N . SER A 1 106 ? 36.128 -3.326 -41.512 1.00 75.44 106 SER A N 1
ATOM 834 C CA . SER A 1 106 ? 37.026 -2.175 -41.333 1.00 75.44 106 SER A CA 1
ATOM 835 C C . SER A 1 106 ? 38.412 -2.572 -40.828 1.00 75.44 106 SER A C 1
ATOM 837 O O . SER A 1 106 ? 39.409 -2.166 -41.412 1.00 75.44 106 SER A O 1
ATOM 839 N N . ASP A 1 107 ? 38.485 -3.423 -39.801 1.00 69.06 107 ASP A N 1
ATOM 840 C CA . ASP A 1 107 ? 39.729 -3.791 -39.108 1.00 69.06 107 ASP A CA 1
ATOM 841 C C . ASP A 1 107 ? 40.431 -4.968 -39.802 1.00 69.06 107 ASP A C 1
ATOM 843 O O . ASP A 1 107 ? 41.047 -5.831 -39.166 1.00 69.06 107 ASP A O 1
ATOM 847 N N . GLY A 1 108 ? 40.319 -5.045 -41.131 1.00 67.25 108 GLY A N 1
ATOM 848 C CA . GLY A 1 108 ? 41.149 -5.956 -41.906 1.00 67.25 108 GLY A CA 1
ATOM 849 C C . GLY A 1 108 ? 42.620 -5.738 -41.541 1.00 67.25 108 GLY A C 1
ATOM 850 O O . GLY A 1 108 ? 43.040 -4.613 -41.280 1.00 67.25 108 GLY A O 1
ATOM 851 N N . LYS A 1 109 ? 43.425 -6.808 -41.496 1.00 69.12 109 LYS A N 1
ATOM 852 C CA . LYS A 1 109 ? 44.863 -6.685 -41.213 1.00 69.12 109 LYS A CA 1
ATOM 853 C C . LYS A 1 109 ? 45.498 -5.794 -42.284 1.00 69.12 109 LYS A C 1
ATOM 855 O O . LYS A 1 109 ? 45.722 -6.257 -43.401 1.00 69.12 109 LYS A O 1
ATOM 860 N N . MET A 1 110 ? 45.770 -4.535 -41.948 1.00 71.12 110 MET A N 1
ATOM 861 C CA . MET A 1 110 ? 46.426 -3.607 -42.860 1.00 71.12 110 MET A CA 1
ATOM 862 C C . MET A 1 110 ? 47.836 -4.122 -43.150 1.00 71.12 110 MET A C 1
ATOM 864 O O . MET A 1 110 ? 48.641 -4.342 -42.241 1.00 71.12 110 MET A O 1
ATOM 868 N N . VAL A 1 111 ? 48.123 -4.362 -44.427 1.00 76.38 111 VAL A N 1
ATOM 869 C CA . VAL A 1 111 ? 49.484 -4.650 -44.884 1.00 76.38 111 VAL A CA 1
ATOM 870 C C . VAL A 1 111 ? 50.229 -3.324 -44.947 1.00 76.38 111 VAL A C 1
ATOM 872 O O . VAL A 1 111 ? 49.672 -2.319 -45.387 1.00 76.38 111 VAL A O 1
ATOM 875 N N . ARG A 1 112 ? 51.484 -3.313 -44.489 1.00 82.19 112 ARG A N 1
ATOM 876 C CA . ARG A 1 112 ? 52.327 -2.114 -44.547 1.00 82.19 112 ARG A CA 1
ATOM 877 C C . ARG A 1 112 ? 52.433 -1.639 -45.998 1.00 82.19 112 ARG A C 1
ATOM 879 O O . ARG A 1 112 ? 52.849 -2.414 -46.858 1.00 82.19 112 ARG A O 1
ATOM 886 N N . ALA A 1 113 ? 52.055 -0.387 -46.241 1.00 83.44 113 ALA A N 1
ATOM 887 C CA . ALA A 1 113 ? 52.283 0.279 -47.515 1.00 83.44 113 ALA A CA 1
ATOM 888 C C . ALA A 1 113 ? 53.785 0.529 -47.731 1.00 83.44 113 ALA A C 1
ATOM 890 O O . ALA A 1 113 ? 54.587 0.447 -46.795 1.00 83.44 113 ALA A O 1
ATOM 891 N N . ASP A 1 114 ? 54.164 0.819 -48.974 1.00 91.06 114 ASP A N 1
ATOM 892 C CA . ASP A 1 114 ? 55.554 1.099 -49.318 1.00 91.06 114 ASP A CA 1
ATOM 893 C C . ASP A 1 114 ? 56.075 2.349 -48.588 1.00 91.06 114 ASP A C 1
ATOM 895 O O . ASP A 1 114 ? 55.348 3.323 -48.374 1.00 91.06 114 ASP A O 1
ATOM 899 N N . ARG A 1 115 ? 57.358 2.326 -48.216 1.00 90.88 115 ARG A N 1
ATOM 900 C CA . ARG A 1 115 ? 57.999 3.359 -47.394 1.00 90.88 115 ARG A CA 1
ATOM 901 C C . ARG A 1 115 ? 57.853 4.746 -48.014 1.00 90.88 115 ARG A C 1
ATOM 903 O O . ARG A 1 115 ? 57.669 5.711 -47.279 1.00 90.88 115 ARG A O 1
ATOM 910 N N . GLN A 1 116 ? 57.949 4.843 -49.338 1.00 92.62 116 GLN A N 1
ATOM 911 C CA . GLN A 1 116 ? 57.880 6.125 -50.029 1.00 92.62 116 GLN A CA 1
ATOM 912 C C . GLN A 1 116 ? 56.480 6.750 -49.937 1.00 92.62 116 GLN A C 1
ATOM 914 O O . GLN A 1 116 ? 56.361 7.915 -49.578 1.00 92.62 116 GLN A O 1
ATOM 919 N N . LEU A 1 117 ? 55.428 5.951 -50.139 1.00 89.69 117 LEU A N 1
ATOM 920 C CA . LEU A 1 117 ? 54.036 6.408 -50.047 1.00 89.69 117 LEU A CA 1
ATOM 921 C C . LEU A 1 117 ? 53.671 6.878 -48.634 1.00 89.69 117 LEU A C 1
ATOM 923 O O . LEU A 1 117 ? 52.965 7.870 -48.473 1.00 89.69 117 LEU A O 1
ATOM 927 N N . VAL A 1 118 ? 54.173 6.187 -47.606 1.00 90.75 118 VAL A N 1
ATOM 928 C CA . VAL A 1 118 ? 53.946 6.580 -46.207 1.00 90.75 118 VAL A CA 1
ATOM 929 C C . VAL A 1 118 ? 54.632 7.913 -45.893 1.00 90.75 118 VAL A C 1
ATOM 931 O O . VAL A 1 118 ? 54.043 8.749 -45.215 1.00 90.75 118 VAL A O 1
ATOM 934 N N . LEU A 1 119 ? 55.850 8.144 -46.395 1.00 91.94 119 LEU A N 1
ATOM 935 C CA . LEU A 1 119 ? 56.550 9.418 -46.198 1.00 91.94 119 LEU A CA 1
ATOM 936 C C . LEU A 1 119 ? 55.818 10.585 -46.868 1.00 91.94 119 LEU A C 1
ATOM 938 O O . LEU A 1 119 ? 55.671 11.631 -46.242 1.00 91.94 119 LEU A O 1
ATOM 942 N N . ASP A 1 120 ? 55.316 10.395 -48.087 1.00 93.00 120 ASP A N 1
ATOM 943 C CA . ASP A 1 120 ? 54.567 11.431 -48.805 1.00 93.00 120 ASP A CA 1
ATOM 944 C C . ASP A 1 120 ? 53.260 11.789 -48.070 1.00 93.00 120 ASP A C 1
ATOM 946 O O . ASP A 1 120 ? 52.932 12.969 -47.909 1.00 93.00 120 ASP A O 1
ATOM 950 N N . LEU A 1 121 ? 52.552 10.786 -47.532 1.00 89.81 121 LEU A N 1
ATOM 951 C CA . LEU A 1 121 ? 51.354 11.002 -46.715 1.00 89.81 121 LEU A CA 1
ATOM 952 C C . LEU A 1 121 ? 51.683 11.764 -45.423 1.00 89.81 121 LEU A C 1
ATOM 954 O O . LEU A 1 121 ? 51.002 12.736 -45.091 1.00 89.81 121 LEU A O 1
ATOM 958 N N . LEU A 1 122 ? 52.764 11.382 -44.735 1.00 91.50 122 LEU A N 1
ATOM 959 C CA . LEU A 1 122 ? 53.234 12.069 -43.532 1.00 91.50 122 LEU A CA 1
ATOM 960 C C . LEU A 1 122 ? 53.602 13.528 -43.819 1.00 91.50 122 LEU A C 1
ATOM 962 O O . LEU A 1 122 ? 53.186 14.412 -43.073 1.00 91.50 122 LEU A O 1
ATOM 966 N N . PHE A 1 123 ? 54.320 13.810 -44.909 1.00 92.25 123 PHE A N 1
ATOM 967 C CA . PHE A 1 123 ? 54.644 15.188 -45.279 1.00 92.25 123 PHE A CA 1
ATOM 968 C C . PHE A 1 123 ? 53.382 16.016 -45.543 1.00 92.25 123 PHE A C 1
ATOM 970 O O . PHE A 1 123 ? 53.286 17.129 -45.031 1.00 92.25 123 PHE A O 1
ATOM 977 N N . SER A 1 124 ? 52.374 15.452 -46.217 1.00 91.88 124 SER A N 1
ATOM 978 C CA . SER A 1 124 ? 51.094 16.139 -46.446 1.00 91.88 124 SER A CA 1
ATOM 979 C C . SER A 1 124 ? 50.296 16.404 -45.158 1.00 91.88 124 SER A C 1
ATOM 981 O O . SER A 1 124 ? 49.584 17.405 -45.050 1.00 91.88 124 SER A O 1
ATOM 983 N N . ALA A 1 125 ? 50.408 15.525 -44.156 1.00 92.81 125 ALA A N 1
ATOM 984 C CA . ALA A 1 125 ? 49.770 15.708 -42.857 1.00 92.81 125 ALA A CA 1
ATOM 985 C C . ALA A 1 125 ? 50.456 16.830 -42.062 1.00 92.81 125 ALA A C 1
ATOM 987 O O . ALA A 1 125 ? 49.774 17.727 -41.554 1.00 92.81 125 ALA A O 1
ATOM 988 N N . PHE A 1 126 ? 51.793 16.816 -42.000 1.00 93.75 126 PHE A N 1
ATOM 989 C CA . PHE A 1 126 ? 52.595 17.815 -41.282 1.00 93.75 126 PHE A CA 1
ATOM 990 C C . PHE A 1 126 ? 52.656 19.184 -41.972 1.00 93.75 126 PHE A C 1
ATOM 992 O O . PHE A 1 126 ? 52.914 20.194 -41.320 1.00 93.75 126 PHE A O 1
ATOM 999 N N . GLU A 1 127 ? 52.351 19.243 -43.267 1.00 93.81 127 GLU A N 1
ATOM 1000 C CA . GLU A 1 127 ? 52.120 20.501 -43.976 1.00 93.81 127 GLU A CA 1
ATOM 1001 C C . GLU A 1 127 ? 50.881 21.238 -43.436 1.00 93.81 127 GLU A C 1
ATOM 1003 O O . GLU A 1 127 ? 50.881 22.464 -43.339 1.00 93.81 127 GLU A O 1
ATOM 1008 N N . LYS A 1 128 ? 49.840 20.502 -43.014 1.00 91.62 128 LYS A N 1
ATOM 1009 C CA . LYS A 1 128 ? 48.615 21.086 -42.438 1.00 91.62 128 LYS A CA 1
ATOM 1010 C C . LYS A 1 128 ? 48.798 21.519 -40.985 1.00 91.62 128 LYS A C 1
ATOM 1012 O O . LYS A 1 128 ? 48.306 22.575 -40.592 1.00 91.62 128 LYS A O 1
ATOM 1017 N N . HIS A 1 129 ? 49.493 20.709 -40.185 1.00 90.12 129 HIS A N 1
ATOM 1018 C CA . HIS A 1 129 ? 49.725 20.979 -38.767 1.00 90.12 129 HIS A CA 1
ATOM 1019 C C . HIS A 1 129 ? 51.135 20.573 -38.343 1.00 90.12 129 HIS A C 1
ATOM 1021 O O . HIS A 1 129 ? 51.596 19.478 -38.633 1.00 90.12 129 HIS A O 1
ATOM 1027 N N . GLN A 1 130 ? 51.799 21.442 -37.579 1.00 92.19 130 GLN A N 1
ATOM 1028 C CA . GLN A 1 130 ? 53.192 21.240 -37.162 1.00 92.19 130 GLN A CA 1
ATOM 1029 C C . GLN A 1 130 ? 53.381 20.089 -36.157 1.00 92.19 130 GLN A C 1
ATOM 1031 O O . GLN A 1 130 ? 54.493 19.589 -36.009 1.00 92.19 130 GLN A O 1
ATOM 1036 N N . TYR A 1 131 ? 52.325 19.673 -35.452 1.00 91.81 131 TYR A N 1
ATOM 1037 C CA . TYR A 1 131 ? 52.371 18.601 -34.458 1.00 91.81 131 TYR A CA 1
ATOM 1038 C C . TYR A 1 131 ? 51.086 17.762 -34.489 1.00 91.81 131 TYR A C 1
ATOM 1040 O O . TYR A 1 131 ? 49.999 18.299 -34.689 1.00 91.81 131 TYR A O 1
ATOM 1048 N N . TYR A 1 132 ? 51.222 16.455 -34.247 1.00 93.94 132 TYR A N 1
ATOM 1049 C CA . TYR A 1 132 ? 50.120 15.492 -34.122 1.00 93.94 132 TYR A CA 1
ATOM 1050 C C . TYR A 1 132 ? 50.307 14.612 -32.887 1.00 93.94 132 TYR A C 1
ATOM 1052 O O . TYR A 1 132 ? 51.434 14.361 -32.451 1.00 93.94 132 TYR A O 1
ATOM 1060 N N . SER A 1 133 ? 49.198 14.104 -32.344 1.00 92.94 133 SER A N 1
ATOM 1061 C CA . SER A 1 133 ? 49.233 13.005 -31.381 1.00 92.94 133 SER A CA 1
ATOM 1062 C C . SER A 1 133 ? 49.570 11.700 -32.096 1.00 92.94 133 SER A C 1
ATOM 1064 O O . SER A 1 133 ? 49.180 11.485 -33.242 1.00 92.94 133 SER A O 1
ATOM 1066 N N . PHE A 1 134 ? 50.246 10.783 -31.403 1.00 90.62 134 PHE A N 1
ATOM 1067 C CA . PHE A 1 134 ? 50.573 9.478 -31.978 1.00 90.62 134 PHE A CA 1
ATOM 1068 C C . PHE A 1 134 ? 49.320 8.679 -32.376 1.00 90.62 134 PHE A C 1
ATOM 1070 O O . PHE A 1 134 ? 49.379 7.904 -33.319 1.00 90.62 134 PHE A O 1
ATOM 1077 N N . LYS A 1 135 ? 48.186 8.882 -31.689 1.00 92.38 135 LYS A N 1
ATOM 1078 C CA . LYS A 1 135 ? 46.907 8.248 -32.058 1.00 92.38 135 LYS A CA 1
ATOM 1079 C C . LYS A 1 135 ? 46.420 8.736 -33.417 1.00 92.38 135 LYS A C 1
ATOM 1081 O O . LYS A 1 135 ? 46.177 7.928 -34.300 1.00 92.38 135 LYS A O 1
ATOM 1086 N N . ASP A 1 136 ? 46.391 10.051 -33.591 1.00 88.62 136 ASP A N 1
ATOM 1087 C CA . ASP A 1 136 ? 45.917 10.678 -34.821 1.00 88.62 136 ASP A CA 1
ATOM 1088 C C . ASP A 1 136 ? 46.820 10.308 -36.006 1.00 88.62 136 ASP A C 1
ATOM 1090 O O . ASP A 1 136 ? 46.332 10.136 -37.111 1.00 88.62 136 ASP A O 1
ATOM 1094 N N . LEU A 1 137 ? 48.125 10.108 -35.775 1.00 87.69 137 LEU A N 1
ATOM 1095 C CA . LEU A 1 137 ? 49.066 9.675 -36.813 1.00 87.69 137 LEU A CA 1
ATOM 1096 C C . LEU A 1 137 ? 48.869 8.219 -37.263 1.00 87.69 137 LEU A C 1
ATOM 1098 O O . LEU A 1 137 ? 49.275 7.866 -38.365 1.00 87.69 137 LEU A O 1
ATOM 1102 N N . VAL A 1 138 ? 48.294 7.372 -36.408 1.00 85.88 138 VAL A N 1
ATOM 1103 C CA . VAL A 1 138 ? 47.975 5.972 -36.733 1.00 85.88 138 VAL A CA 1
ATOM 1104 C C . VAL A 1 138 ? 46.658 5.864 -37.511 1.00 85.88 138 VAL A C 1
ATOM 1106 O O . VAL A 1 138 ? 46.488 4.904 -38.257 1.00 85.88 138 VAL A O 1
ATOM 1109 N N . ASP A 1 139 ? 45.765 6.847 -37.362 1.00 82.06 139 ASP A N 1
ATOM 1110 C CA . ASP A 1 139 ? 44.449 6.889 -38.011 1.00 82.06 139 ASP A CA 1
ATOM 1111 C C . ASP A 1 139 ? 44.449 7.609 -39.387 1.00 82.06 139 ASP A C 1
ATOM 1113 O O . ASP A 1 139 ? 43.422 7.592 -40.072 1.00 82.06 139 ASP A O 1
ATOM 1117 N N . ILE A 1 140 ? 45.567 8.242 -39.790 1.00 79.81 140 ILE A N 1
ATOM 1118 C CA . ILE A 1 140 ? 45.786 8.903 -41.104 1.00 79.81 140 ILE A CA 1
ATOM 1119 C C . ILE A 1 140 ? 46.179 7.883 -42.178 1.00 79.81 140 ILE A C 1
ATOM 1121 O O . ILE A 1 140 ? 45.623 7.984 -43.297 1.00 79.81 140 ILE A O 1
#

Sequence (140 aa):
MTAAGEKEESLQAPREYPFTMHTVGAQTMVVFSQADADEVSLEGTVVHRAECRPVVSDSYMKVKRLQVKSVKPQRLVQQLDRAVATVFKPVANHDFNLEYEKKKKSDGKMVRADRQLVLDLLFSAFEKHQYYSFKDLVDI

pLDDT: mean 83.06, std 13.21, range [32.47, 96.31]